Protein AF-A0A3N6BBN7-F1 (afdb_monomer)

Secondary structure (DSSP, 8-state):
--HHHHHHHHHHHHHHHHHHHHHHHHHTSPPP-----PPPSS--EEEEEEEETTEEEEEEEEETTEEEEEEEEEETTTTEEEE-PPPSS--BS-EEEEETTEEEEE--EE--TTSS--TT--PEE---EEEEETTTTEEEEEPPPSS--SS----

pLDDT: mean 84.33, std 15.41, range [50.16, 98.56]

Structure (mmCIF, N/CA/C/O backbone):
data_AF-A0A3N6BBN7-F1
#
_entry.id   AF-A0A3N6BBN7-F1
#
loop_
_atom_site.group_PDB
_atom_site.id
_atom_site.type_symbol
_atom_site.label_atom_id
_atom_site.label_alt_id
_atom_site.label_comp_id
_atom_site.label_asym_id
_atom_site.label_entity_id
_atom_site.label_seq_id
_atom_site.pdbx_PDB_ins_code
_atom_site.Cartn_x
_atom_site.Cartn_y
_atom_site.Cartn_z
_atom_site.occupancy
_atom_site.B_iso_or_equiv
_atom_site.auth_seq_id
_atom_site.auth_comp_id
_atom_site.auth_asym_id
_atom_site.auth_atom_id
_atom_site.pdbx_PDB_model_num
ATOM 1 N N . MET A 1 1 ? -46.285 54.990 27.068 1.00 56.38 1 MET A N 1
ATOM 2 C CA . MET A 1 1 ? -44.950 54.412 26.762 1.00 56.38 1 MET A CA 1
ATOM 3 C C . MET A 1 1 ? -44.295 55.196 25.635 1.00 56.38 1 MET A C 1
ATOM 5 O O . MET A 1 1 ? -44.935 55.398 24.608 1.00 56.38 1 MET A O 1
ATOM 9 N N . SER A 1 2 ? -43.056 55.663 25.823 1.00 63.56 2 SER A N 1
ATOM 10 C CA . SER A 1 2 ? -42.355 56.491 24.831 1.00 63.56 2 SER A CA 1
ATOM 11 C C . SER A 1 2 ? -41.925 55.678 23.600 1.00 63.56 2 SER A C 1
ATOM 13 O O . SER A 1 2 ? -41.667 54.475 23.685 1.00 63.56 2 SER A O 1
ATOM 15 N N . LYS A 1 3 ? -41.810 56.339 22.439 1.00 56.38 3 LYS A N 1
ATOM 16 C CA . LYS A 1 3 ? -41.352 55.737 21.165 1.00 56.38 3 LYS A CA 1
ATOM 17 C C . LYS A 1 3 ? -39.999 55.010 21.305 1.00 56.38 3 LYS A C 1
ATOM 19 O O . LYS A 1 3 ? -39.753 54.022 20.620 1.00 56.38 3 LYS A O 1
ATOM 24 N N . VAL A 1 4 ? -39.155 55.472 22.231 1.00 59.78 4 VAL A N 1
ATOM 25 C CA . VAL A 1 4 ? -37.837 54.902 22.561 1.00 59.78 4 VAL A CA 1
ATOM 26 C C . VAL A 1 4 ? -37.959 53.575 23.320 1.00 59.78 4 VAL A C 1
ATOM 28 O O . VAL A 1 4 ? -37.230 52.633 23.020 1.00 59.78 4 VAL A O 1
ATOM 31 N N . SER A 1 5 ? -38.918 53.460 24.245 1.00 50.16 5 SER A N 1
ATOM 32 C CA . SER A 1 5 ? -39.199 52.217 24.982 1.00 50.16 5 SER A CA 1
ATOM 33 C C . SER A 1 5 ? -39.672 51.102 24.043 1.00 50.16 5 SER A C 1
ATOM 35 O O . SER A 1 5 ? -39.133 50.002 24.103 1.00 50.16 5 SER A O 1
ATOM 37 N N . LYS A 1 6 ? -40.578 51.399 23.098 1.00 56.75 6 LYS A N 1
ATOM 38 C CA . LYS A 1 6 ? -41.051 50.412 22.105 1.00 56.75 6 LYS A CA 1
ATOM 39 C C . LYS A 1 6 ? -39.934 49.909 21.177 1.00 56.75 6 LYS A C 1
ATOM 41 O O . LYS A 1 6 ? -39.916 48.730 20.842 1.00 56.75 6 LYS A O 1
ATOM 46 N N . ARG A 1 7 ? -38.979 50.772 20.797 1.00 60.19 7 ARG A N 1
ATOM 47 C CA . ARG A 1 7 ? -37.814 50.388 19.972 1.00 60.19 7 ARG A CA 1
ATOM 48 C C . ARG A 1 7 ? -36.839 49.473 20.715 1.00 60.19 7 ARG A C 1
ATOM 50 O O . ARG A 1 7 ? -36.336 48.531 20.115 1.00 60.19 7 ARG A O 1
ATOM 57 N N . ARG A 1 8 ? -36.608 49.710 22.012 1.00 57.84 8 ARG A N 1
ATOM 58 C CA . ARG A 1 8 ? -35.729 48.865 22.841 1.00 57.84 8 ARG A CA 1
ATOM 59 C C . ARG A 1 8 ? -36.310 47.467 23.063 1.00 57.84 8 ARG A C 1
ATOM 61 O O . ARG A 1 8 ? -35.582 46.492 22.922 1.00 57.84 8 ARG A O 1
ATOM 68 N N . THR A 1 9 ? -37.611 47.354 23.332 1.00 62.97 9 THR A N 1
ATOM 69 C CA . THR A 1 9 ? -38.272 46.046 23.494 1.00 62.97 9 THR A CA 1
ATOM 70 C C . THR A 1 9 ? -38.336 45.270 22.176 1.00 62.97 9 THR A C 1
ATOM 72 O O . THR A 1 9 ? -38.100 44.067 22.172 1.00 62.97 9 THR A O 1
ATOM 75 N N . ALA A 1 10 ? -38.577 45.952 21.049 1.00 62.34 10 ALA A N 1
ATOM 76 C CA . ALA A 1 10 ? -38.546 45.332 19.723 1.00 62.34 10 ALA A CA 1
ATOM 77 C C . ALA A 1 10 ? -37.137 44.838 19.338 1.00 62.34 10 ALA A C 1
ATOM 79 O O . ALA A 1 10 ? -37.005 43.723 18.849 1.00 62.34 10 ALA A O 1
ATOM 80 N N . MET A 1 11 ? -36.077 45.610 19.616 1.00 59.62 11 MET A N 1
ATOM 81 C CA . MET A 1 11 ? -34.690 45.165 19.397 1.00 59.62 11 MET A CA 1
ATOM 82 C C . MET A 1 11 ? -34.314 43.961 20.268 1.00 59.62 11 MET A C 1
ATOM 84 O O . MET A 1 11 ? -33.677 43.036 19.774 1.00 59.62 11 MET A O 1
ATOM 88 N N . LEU A 1 12 ? -34.727 43.939 21.540 1.00 59.81 12 LEU A N 1
ATOM 89 C CA . LEU A 1 12 ? -34.429 42.823 22.441 1.00 59.81 12 LEU A CA 1
ATOM 90 C C . LEU A 1 12 ? -35.161 41.537 22.019 1.00 59.81 12 LEU A C 1
ATOM 92 O O . LEU A 1 12 ? -34.561 40.469 22.054 1.00 59.81 12 LEU A O 1
ATOM 96 N N . ALA A 1 13 ? -36.409 41.648 21.551 1.00 59.72 13 ALA A N 1
ATOM 97 C CA . ALA A 1 13 ? -37.182 40.526 21.012 1.00 59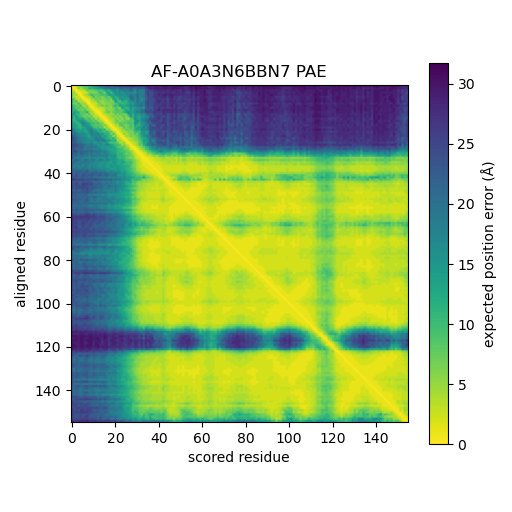.72 13 ALA A CA 1
ATOM 98 C C . ALA A 1 13 ? -36.614 39.985 19.684 1.00 59.72 13 ALA A C 1
ATOM 100 O O . ALA A 1 13 ? -36.620 38.779 19.455 1.00 59.72 13 ALA A O 1
ATOM 101 N N . VAL A 1 14 ? -36.082 40.858 18.819 1.00 63.44 14 VAL A N 1
ATOM 102 C CA . VAL A 1 14 ? -35.395 40.448 17.580 1.00 63.44 14 VAL A CA 1
ATOM 103 C C . VAL A 1 14 ? -34.056 39.769 17.887 1.00 63.44 14 VAL A C 1
ATOM 105 O O . VAL A 1 14 ? -33.714 38.788 17.232 1.00 63.44 14 VAL A O 1
ATOM 108 N N . MET A 1 15 ? -33.324 40.226 18.908 1.00 58.88 15 MET A N 1
ATOM 109 C CA . MET A 1 15 ? -32.059 39.617 19.344 1.00 58.88 15 MET A CA 1
ATOM 110 C C . MET A 1 15 ? -32.275 38.233 19.968 1.00 58.88 15 MET A C 1
ATOM 112 O O . MET A 1 15 ? -31.545 37.302 19.637 1.00 58.88 15 MET A O 1
ATOM 116 N N . THR A 1 16 ? -33.294 38.055 20.815 1.00 59.25 16 THR A N 1
ATOM 117 C CA . THR A 1 16 ? -33.618 36.741 21.395 1.00 59.25 16 THR A CA 1
ATOM 118 C C . THR A 1 16 ? -34.179 35.771 20.360 1.00 59.25 16 THR A C 1
ATOM 120 O O . THR A 1 16 ? -33.767 34.615 20.351 1.00 59.25 16 THR A O 1
ATOM 123 N N . ALA A 1 17 ? -35.040 36.225 19.442 1.00 56.91 17 ALA A N 1
ATOM 124 C CA . ALA A 1 17 ? -35.503 35.393 18.331 1.00 56.91 17 ALA A CA 1
ATOM 125 C C . ALA A 1 17 ? -34.328 34.944 17.445 1.00 56.91 17 ALA A C 1
ATOM 127 O O . ALA A 1 17 ? -34.187 33.756 17.173 1.00 56.91 17 ALA A O 1
ATOM 128 N N . SER A 1 18 ? -33.426 35.860 17.079 1.00 60.28 18 SER A N 1
ATOM 129 C CA . SER A 1 18 ? -32.218 35.538 16.300 1.00 60.28 18 SER A CA 1
ATOM 130 C C . SER A 1 18 ? -31.306 34.538 17.021 1.00 60.28 18 SER A C 1
ATOM 132 O O . SER A 1 18 ? -30.796 33.611 16.398 1.00 60.28 18 SER A O 1
ATOM 134 N N . LEU A 1 19 ? -31.138 34.673 18.340 1.00 53.88 19 LEU A N 1
ATOM 135 C CA . LEU A 1 19 ? -30.310 33.763 19.135 1.00 53.88 19 LEU A CA 1
ATOM 136 C C . LEU A 1 19 ? -30.921 32.351 19.240 1.00 53.88 19 LEU A C 1
ATOM 138 O O . LEU A 1 19 ? -30.184 31.368 19.222 1.00 53.88 19 LEU A O 1
ATOM 142 N N . VAL A 1 20 ? -32.252 32.230 19.292 1.00 59.19 20 VAL A N 1
ATOM 143 C CA . VAL A 1 20 ? -32.965 30.935 19.285 1.00 59.19 20 VAL A CA 1
ATOM 144 C C . VAL A 1 20 ? -32.937 30.272 17.898 1.00 59.19 20 VAL A C 1
ATOM 146 O O . VAL A 1 20 ? -32.813 29.050 17.801 1.00 59.19 20 VAL A O 1
ATOM 149 N N . PHE A 1 21 ? -32.981 31.050 16.812 1.00 54.34 21 PHE A N 1
ATOM 150 C CA . PHE A 1 21 ? -32.841 30.518 15.449 1.00 54.34 21 PHE A CA 1
ATOM 151 C C . PHE A 1 21 ? -31.421 30.004 15.151 1.00 54.34 21 PHE A C 1
ATOM 153 O O . PHE A 1 21 ? -31.266 28.989 14.477 1.00 54.34 21 PHE A O 1
ATOM 160 N N . VAL A 1 22 ? -30.376 30.649 15.680 1.00 58.25 22 VAL A N 1
ATOM 161 C CA . VAL A 1 22 ? -28.987 30.196 15.475 1.00 58.25 22 VAL A CA 1
ATOM 162 C C . VAL A 1 22 ? -28.677 28.923 16.273 1.00 58.25 22 VAL A C 1
ATOM 164 O O . VAL A 1 22 ? -28.008 28.027 15.761 1.00 58.25 22 VAL A O 1
ATOM 167 N N . THR A 1 23 ? -29.180 28.790 17.504 1.00 58.09 23 THR A N 1
ATOM 168 C CA . THR A 1 23 ? -28.928 27.592 18.329 1.00 58.09 23 THR A CA 1
ATOM 169 C C . THR A 1 23 ? -29.660 26.352 17.819 1.00 58.09 23 THR A C 1
ATOM 171 O O . THR A 1 23 ? -29.086 25.264 17.826 1.00 58.09 23 THR A O 1
ATOM 174 N N . THR A 1 24 ? -30.887 26.503 17.316 1.00 57.88 24 THR A N 1
ATOM 175 C CA . THR A 1 24 ? -31.644 25.401 16.695 1.00 57.88 24 THR A CA 1
ATOM 176 C C . THR A 1 24 ? -31.005 24.931 15.386 1.00 57.88 24 THR A C 1
ATOM 178 O O . THR A 1 24 ? -30.826 23.729 15.200 1.00 57.88 24 THR A O 1
ATOM 181 N N . ALA A 1 25 ? -30.541 25.855 14.537 1.00 57.59 25 ALA A N 1
ATOM 182 C CA . ALA A 1 25 ? -29.852 25.518 13.289 1.00 57.59 25 ALA A CA 1
ATOM 183 C C . ALA A 1 25 ? -28.534 24.746 13.505 1.00 57.59 25 ALA A C 1
ATOM 185 O O . ALA A 1 25 ? -28.241 23.815 12.758 1.00 57.59 25 ALA A O 1
ATOM 186 N N . LEU A 1 26 ? -27.759 25.078 14.546 1.00 58.91 26 LEU A N 1
ATOM 187 C CA . LEU A 1 26 ? -26.530 24.349 14.890 1.00 58.91 26 LEU A CA 1
ATOM 188 C C . LEU A 1 26 ? -26.809 22.952 15.466 1.00 58.91 26 LEU A C 1
ATOM 190 O O . LEU A 1 26 ? -26.053 22.023 15.193 1.0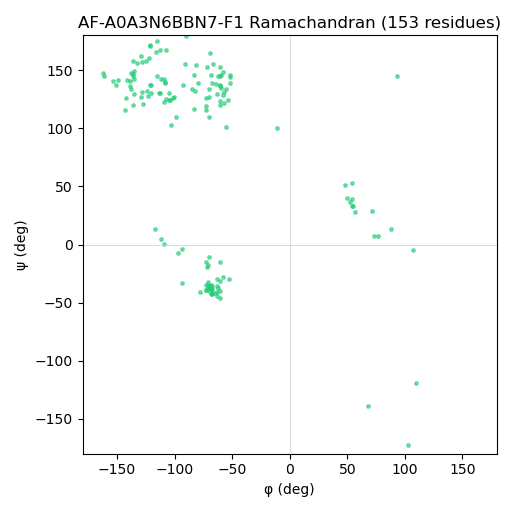0 58.91 26 LEU A O 1
ATOM 194 N N . ALA A 1 27 ? -27.895 22.786 16.227 1.00 60.75 27 ALA A N 1
ATOM 195 C CA . ALA A 1 27 ? -28.293 21.498 16.800 1.00 60.75 27 ALA A CA 1
ATOM 196 C C . ALA A 1 27 ? -28.847 20.505 15.756 1.00 60.75 27 ALA A C 1
ATOM 198 O O . ALA A 1 27 ? -28.875 19.303 16.010 1.00 60.75 27 ALA A O 1
ATOM 199 N N . GLN A 1 28 ? -29.275 20.997 14.589 1.00 64.12 28 GLN A N 1
ATOM 200 C CA . GLN A 1 28 ? -29.775 20.191 13.468 1.00 64.12 28 GLN A CA 1
ATOM 201 C C . GLN A 1 28 ? -28.712 19.829 12.426 1.00 64.12 28 GLN A C 1
ATOM 203 O O . GLN A 1 28 ? -29.016 19.081 11.496 1.00 64.12 28 GLN A O 1
ATOM 208 N N . MET A 1 29 ? -27.473 20.311 12.564 1.00 69.25 29 MET A N 1
ATOM 209 C CA . MET A 1 29 ? -26.403 19.873 11.673 1.00 69.25 29 MET A CA 1
ATOM 210 C C . MET A 1 29 ? -26.001 18.437 12.027 1.00 69.25 29 MET A C 1
ATOM 212 O O . MET A 1 29 ? -25.681 18.168 13.189 1.00 69.25 29 MET A O 1
ATOM 216 N N . PRO A 1 30 ? -26.005 17.502 11.060 1.00 73.94 30 PRO A N 1
ATOM 217 C CA . PRO A 1 30 ? -25.539 16.151 11.316 1.00 73.94 30 PRO A CA 1
ATOM 218 C C . PRO A 1 30 ? -24.101 16.214 11.830 1.00 73.94 30 PRO A C 1
ATOM 220 O O . PRO A 1 30 ? -23.247 16.900 11.261 1.00 73.94 30 PRO A O 1
ATOM 223 N N . THR A 1 31 ? -23.832 15.511 12.927 1.00 77.75 31 THR A N 1
ATOM 224 C CA . THR A 1 31 ? -22.465 15.349 13.408 1.00 77.75 31 THR A CA 1
ATOM 225 C C . THR A 1 31 ? -21.657 14.638 12.331 1.00 77.75 31 THR A C 1
ATOM 227 O O . THR A 1 31 ? -22.133 13.705 11.682 1.00 77.75 31 THR A O 1
ATOM 230 N N . SER A 1 32 ? -20.432 15.113 12.106 1.00 83.06 32 SER A N 1
ATOM 231 C CA . SER A 1 32 ? -19.529 14.485 11.148 1.00 83.06 32 SER A CA 1
ATOM 232 C C . SER A 1 32 ? -19.386 12.994 11.488 1.00 83.06 32 SER A C 1
ATOM 234 O O . SER A 1 32 ? -19.012 12.679 12.621 1.00 83.06 32 SER A O 1
ATOM 236 N N . PRO A 1 33 ? -19.659 12.066 10.550 1.00 86.12 33 PRO A N 1
ATOM 237 C CA . PRO A 1 33 ? -19.472 10.637 10.799 1.00 86.12 33 PRO A CA 1
ATOM 238 C C . PRO A 1 33 ? -17.984 10.266 10.893 1.00 86.12 33 PRO A C 1
ATOM 240 O O . PRO A 1 33 ? -17.645 9.149 11.286 1.00 86.12 33 PRO A O 1
ATOM 243 N N . TRP A 1 34 ? -17.090 11.193 10.531 1.00 89.00 34 TRP A N 1
ATOM 244 C CA . TRP A 1 34 ? -15.651 11.004 10.559 1.00 89.00 34 TRP A CA 1
ATOM 245 C C . TRP A 1 34 ? -15.129 10.933 11.990 1.00 89.00 34 TRP A C 1
ATOM 247 O O . TRP A 1 34 ? -15.328 11.841 12.799 1.00 89.00 34 TRP A O 1
ATOM 257 N N . LYS A 1 35 ? -14.390 9.863 12.274 1.00 88.75 35 LYS A N 1
ATOM 258 C CA . LYS A 1 35 ? -13.620 9.703 13.505 1.00 88.75 35 LYS A CA 1
ATOM 259 C C . LYS A 1 35 ? -12.139 9.743 13.168 1.00 88.75 35 LYS A C 1
ATOM 261 O O . LYS A 1 35 ? -11.717 9.221 12.139 1.00 88.75 35 LYS A O 1
ATOM 266 N N . LYS A 1 36 ? -11.354 10.362 14.046 1.00 91.88 36 LYS A N 1
ATOM 267 C CA . LYS A 1 36 ? -9.897 10.332 13.950 1.00 91.88 36 LYS A CA 1
ATOM 268 C C . LYS A 1 36 ? -9.416 8.934 14.348 1.00 91.88 36 LYS A C 1
ATOM 270 O O . LYS A 1 36 ? -9.692 8.519 15.468 1.00 91.88 36 LYS A O 1
ATOM 275 N N . GLY A 1 37 ? -8.743 8.239 13.434 1.00 93.81 37 GLY A N 1
ATOM 276 C CA . GLY A 1 37 ? -7.965 7.039 13.748 1.00 93.81 37 GLY A CA 1
ATOM 277 C C . GLY A 1 37 ? -6.521 7.386 14.107 1.00 93.81 37 GLY A C 1
ATOM 278 O O . GLY A 1 37 ? -6.120 8.560 14.078 1.00 93.81 37 GLY A O 1
ATOM 279 N N . ALA A 1 38 ? -5.732 6.364 14.413 1.00 97.00 38 ALA A N 1
ATOM 280 C CA . ALA A 1 38 ? -4.318 6.485 14.701 1.00 97.00 38 ALA A CA 1
ATOM 281 C C . ALA A 1 38 ? -3.590 7.184 13.545 1.00 97.00 38 ALA A C 1
ATOM 283 O O . ALA A 1 38 ? -3.811 6.852 12.372 1.00 97.00 38 ALA A O 1
ATOM 284 N N . PRO A 1 39 ? -2.716 8.159 13.855 1.00 95.44 39 PRO A N 1
ATOM 285 C CA . PRO A 1 39 ? -1.953 8.847 12.831 1.00 95.44 39 PRO A CA 1
ATOM 286 C C . PRO A 1 39 ? -1.057 7.845 12.107 1.00 95.44 39 PRO A C 1
ATOM 288 O O . PRO A 1 39 ? -0.538 6.905 12.714 1.00 95.44 39 PRO A O 1
ATOM 291 N N . PHE A 1 40 ? -0.867 8.060 10.808 1.00 94.50 40 PHE A N 1
ATOM 292 C CA . PHE A 1 40 ? 0.094 7.270 10.058 1.00 9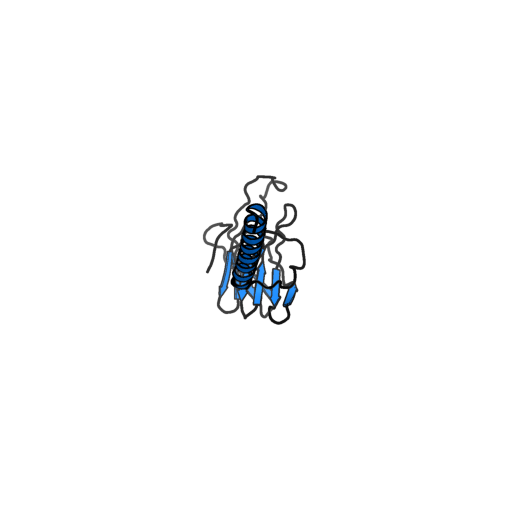4.50 40 PHE A CA 1
ATOM 293 C C . PHE A 1 40 ? 1.507 7.465 10.667 1.00 94.50 40 PHE A C 1
ATOM 295 O O . PHE A 1 40 ? 1.839 8.597 11.030 1.00 94.50 40 PHE A O 1
ATOM 302 N N . PRO A 1 41 ? 2.324 6.404 10.854 1.00 92.38 41 PRO A N 1
ATOM 303 C CA . PRO A 1 41 ? 3.503 6.473 11.733 1.00 92.38 41 PRO A CA 1
ATOM 304 C C . PRO A 1 41 ? 4.679 7.316 11.228 1.00 92.38 41 PRO A C 1
ATOM 306 O O . PRO A 1 41 ? 5.565 7.649 12.012 1.00 92.38 41 PRO A O 1
ATOM 309 N N . GLU A 1 42 ? 4.731 7.621 9.934 1.00 87.31 42 GLU A N 1
ATOM 310 C CA . GLU A 1 42 ? 5.834 8.341 9.293 1.00 87.31 42 GLU A CA 1
ATOM 311 C C . GLU A 1 42 ? 5.241 9.414 8.360 1.00 87.31 42 GLU A C 1
ATOM 313 O O . GLU A 1 42 ? 4.217 9.141 7.742 1.00 87.31 42 GLU A O 1
ATOM 318 N N . PRO A 1 43 ? 5.817 10.626 8.237 1.00 78.50 43 PRO A N 1
ATOM 319 C CA . PRO A 1 43 ? 5.378 11.590 7.227 1.00 78.50 43 PRO A CA 1
ATOM 320 C C . PRO A 1 43 ? 5.491 10.977 5.833 1.00 78.50 43 PRO A C 1
ATOM 322 O O . PRO A 1 43 ? 6.532 10.417 5.489 1.00 78.50 43 PRO A O 1
ATOM 325 N N . ASP A 1 44 ? 4.412 11.038 5.060 1.00 86.06 44 ASP A N 1
ATOM 326 C CA . ASP A 1 44 ? 4.371 10.405 3.752 1.00 86.06 44 ASP A CA 1
ATOM 327 C C . ASP A 1 44 ? 3.245 10.987 2.901 1.00 86.06 44 ASP A C 1
ATOM 329 O O . ASP A 1 44 ? 2.162 11.305 3.404 1.00 86.06 44 ASP A O 1
ATOM 333 N N . GLU A 1 45 ? 3.499 11.086 1.607 1.00 88.81 45 GLU A N 1
ATOM 334 C CA . GLU A 1 45 ? 2.525 11.478 0.593 1.00 88.81 45 GLU A CA 1
ATOM 335 C C . GLU A 1 45 ? 2.390 10.354 -0.439 1.00 88.81 45 GLU A C 1
ATOM 337 O O . GLU A 1 45 ? 3.144 9.387 -0.421 1.00 88.81 45 GLU A O 1
ATOM 342 N N . GLU A 1 46 ? 1.411 10.442 -1.342 1.00 90.62 46 GLU A N 1
ATOM 343 C CA . GLU A 1 46 ? 1.251 9.461 -2.433 1.00 90.62 46 GLU A CA 1
ATOM 344 C C . GLU A 1 46 ? 1.168 7.996 -1.953 1.00 90.62 46 GLU A C 1
ATOM 346 O O . GLU A 1 46 ? 1.709 7.057 -2.550 1.00 90.62 46 GLU A O 1
ATOM 351 N N . LEU A 1 47 ? 0.472 7.814 -0.834 1.00 92.31 47 LEU A N 1
ATOM 352 C CA . LEU A 1 47 ? 0.094 6.523 -0.289 1.00 92.31 47 LEU A CA 1
ATOM 353 C C . LEU A 1 47 ? -1.205 6.037 -0.929 1.00 92.31 47 LEU A C 1
ATOM 355 O O . LEU A 1 47 ? -2.187 6.776 -1.008 1.00 92.31 47 LEU A O 1
ATOM 359 N N . TYR A 1 48 ? -1.232 4.770 -1.329 1.00 93.81 48 TYR A N 1
ATOM 360 C CA . TYR A 1 48 ? -2.399 4.141 -1.940 1.00 93.81 48 TYR A CA 1
ATOM 361 C C . TYR A 1 48 ? -2.926 3.061 -1.011 1.00 93.81 48 TYR A C 1
ATOM 363 O O . TYR A 1 48 ? -2.156 2.239 -0.521 1.00 93.81 48 TYR A O 1
ATOM 371 N N . GLY A 1 49 ? -4.232 3.088 -0.750 1.00 94.62 49 GLY A N 1
ATOM 372 C CA . GLY A 1 49 ? -4.893 2.196 0.195 1.00 94.62 49 GLY A CA 1
ATOM 373 C C . GLY A 1 49 ? -5.790 1.166 -0.487 1.00 94.62 49 GLY A C 1
ATOM 374 O O . GLY A 1 49 ? -6.495 1.493 -1.438 1.00 94.62 49 GLY A O 1
ATOM 375 N N . VAL A 1 50 ? -5.817 -0.058 0.038 1.00 97.19 50 VAL A N 1
ATOM 376 C CA . VAL A 1 50 ? -6.776 -1.103 -0.340 1.00 97.19 50 VAL A CA 1
ATOM 377 C C . VAL A 1 50 ? -7.261 -1.855 0.897 1.00 97.19 50 VAL A C 1
ATOM 379 O O . VAL A 1 50 ? -6.478 -2.193 1.785 1.00 97.19 50 VAL A O 1
ATOM 382 N N . ALA A 1 51 ? -8.566 -2.112 0.978 1.00 97.19 51 ALA A N 1
ATOM 383 C CA . ALA A 1 51 ? -9.133 -2.919 2.051 1.00 97.19 51 ALA A CA 1
ATOM 384 C C . ALA A 1 51 ? -8.990 -4.413 1.728 1.00 97.19 51 ALA A C 1
ATOM 386 O O . ALA A 1 51 ? -9.327 -4.850 0.630 1.00 97.19 51 ALA A O 1
ATOM 387 N N . SER A 1 52 ? -8.516 -5.207 2.686 1.00 97.12 52 SER A N 1
ATOM 388 C CA . SER A 1 52 ? -8.423 -6.664 2.561 1.00 97.12 52 SER A CA 1
ATOM 389 C C . SER A 1 52 ? -8.546 -7.320 3.932 1.00 97.12 52 SER A C 1
ATOM 391 O O . SER A 1 52 ? -7.979 -6.831 4.907 1.00 97.12 52 SER A O 1
ATOM 393 N N . ASN A 1 53 ? -9.310 -8.412 4.027 1.00 95.25 53 ASN A N 1
ATOM 394 C CA . ASN A 1 53 ? -9.489 -9.197 5.257 1.00 95.25 53 ASN A CA 1
ATOM 395 C C . ASN A 1 53 ? -9.845 -8.356 6.506 1.00 95.25 53 ASN A C 1
ATOM 397 O O . ASN A 1 53 ? -9.341 -8.602 7.598 1.00 95.25 53 ASN A O 1
ATOM 401 N N . GLY A 1 54 ? -10.702 -7.339 6.342 1.00 96.69 54 GLY A N 1
ATOM 402 C CA . GLY A 1 54 ? -11.143 -6.460 7.436 1.00 96.69 54 GLY A CA 1
ATOM 403 C C . GLY A 1 54 ? -10.120 -5.406 7.879 1.00 96.69 54 GLY A C 1
ATOM 404 O O . GLY A 1 54 ? -10.357 -4.705 8.861 1.00 96.69 54 GLY A O 1
ATOM 405 N N . LYS A 1 55 ? -9.004 -5.273 7.160 1.00 98.19 55 LYS A N 1
ATOM 406 C CA . LYS A 1 55 ? -7.927 -4.320 7.435 1.00 98.19 55 LYS A CA 1
ATOM 407 C C . LYS A 1 55 ? -7.697 -3.402 6.240 1.00 98.19 55 LYS A C 1
ATOM 409 O O . LYS A 1 55 ? -8.101 -3.716 5.119 1.00 98.19 55 LYS A O 1
ATOM 414 N N . LEU A 1 56 ? -7.048 -2.267 6.474 1.00 97.88 56 LEU A N 1
ATOM 415 C CA . LEU A 1 56 ? -6.587 -1.371 5.414 1.00 97.88 56 LEU A CA 1
ATOM 416 C C . LEU A 1 56 ? -5.095 -1.607 5.193 1.00 97.88 56 LEU A C 1
ATOM 418 O O . LEU A 1 56 ? -4.316 -1.523 6.133 1.00 97.88 56 LEU A O 1
ATOM 422 N N . TYR A 1 57 ? -4.690 -1.862 3.958 1.00 97.75 57 TYR A N 1
ATOM 423 C CA . TYR A 1 57 ? -3.285 -1.931 3.579 1.00 97.75 57 TYR A CA 1
ATOM 424 C C . TYR A 1 57 ? -2.923 -0.715 2.755 1.00 97.75 57 TYR A C 1
ATOM 426 O O . TYR A 1 57 ? -3.696 -0.299 1.895 1.00 97.75 57 TYR A O 1
ATOM 434 N N . VAL A 1 58 ? -1.747 -0.165 3.010 1.00 96.62 58 VAL A N 1
ATOM 435 C CA . VAL A 1 58 ? -1.225 1.001 2.315 1.00 96.62 58 VAL A CA 1
ATOM 436 C C . VAL A 1 58 ? 0.125 0.668 1.704 1.00 96.62 58 VAL A C 1
ATOM 438 O O . VAL A 1 58 ? 0.993 0.135 2.395 1.00 96.62 58 VAL A O 1
ATOM 441 N N . PHE A 1 59 ? 0.296 1.017 0.431 1.00 95.56 59 PHE A N 1
ATOM 442 C CA . PHE A 1 59 ? 1.543 0.866 -0.311 1.00 95.56 59 PHE A CA 1
ATOM 443 C C . PHE A 1 59 ? 1.954 2.173 -0.993 1.00 95.56 59 PHE A C 1
ATOM 445 O O . PHE A 1 59 ? 1.112 3.023 -1.289 1.00 95.56 59 PHE A O 1
ATOM 452 N N . GLY A 1 60 ? 3.245 2.311 -1.294 1.00 92.69 60 GLY A N 1
ATOM 453 C CA . GLY A 1 60 ? 3.773 3.425 -2.085 1.00 92.69 60 GLY A CA 1
ATOM 454 C C . GLY A 1 60 ? 4.599 4.389 -1.251 1.00 92.69 60 GLY A C 1
ATOM 455 O O . GLY A 1 60 ? 5.616 3.992 -0.681 1.00 92.69 60 GLY A O 1
ATOM 456 N N . GLY A 1 61 ? 4.181 5.646 -1.180 1.00 90.19 61 GLY A N 1
ATOM 457 C CA . GLY A 1 61 ? 4.855 6.637 -0.358 1.00 90.19 61 GLY A CA 1
ATOM 458 C C . GLY A 1 61 ? 5.910 7.446 -1.101 1.00 90.19 61 GLY A C 1
ATOM 459 O O . GLY A 1 61 ? 6.649 6.942 -1.960 1.00 90.19 61 GLY A O 1
ATOM 460 N N . TRP A 1 62 ? 5.999 8.702 -0.705 1.00 86.56 62 TRP A N 1
ATOM 461 C CA . TRP A 1 62 ? 6.839 9.747 -1.237 1.00 86.56 62 TRP A CA 1
ATOM 462 C C . TRP A 1 62 ? 7.365 10.627 -0.101 1.00 86.56 62 TRP A C 1
ATOM 464 O O . TRP A 1 62 ? 6.594 11.187 0.677 1.00 86.56 62 TRP A O 1
ATOM 474 N N . ASP A 1 63 ? 8.687 10.783 -0.043 1.00 85.44 63 ASP A N 1
ATOM 475 C CA . ASP A 1 63 ? 9.350 11.715 0.869 1.00 85.44 63 ASP A CA 1
ATOM 476 C C . ASP A 1 63 ? 10.458 12.475 0.135 1.00 85.44 63 ASP A C 1
ATOM 478 O O . ASP A 1 63 ? 11.390 11.881 -0.417 1.00 85.44 63 ASP A O 1
ATOM 482 N N . GLY A 1 64 ? 10.325 13.802 0.092 1.00 78.88 64 GLY A N 1
ATOM 483 C CA . GLY A 1 64 ? 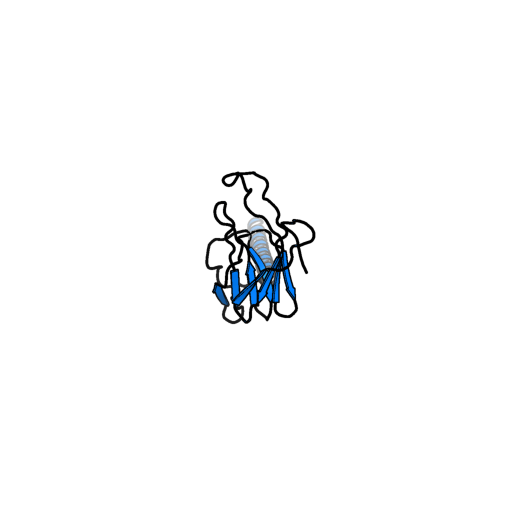11.397 14.716 -0.303 1.00 78.88 64 GLY A CA 1
ATOM 484 C C . GLY A 1 64 ? 12.035 14.45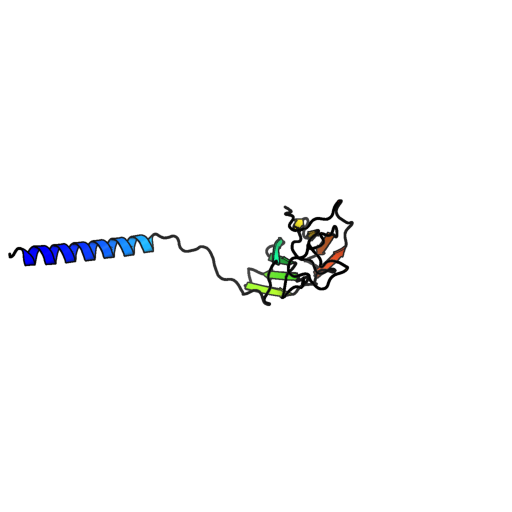9 -1.673 1.00 78.88 64 GLY A C 1
ATOM 485 O O . GLY A 1 64 ? 13.233 14.690 -1.824 1.00 78.88 64 GLY A O 1
ATOM 486 N N . GLY A 1 65 ? 11.290 13.968 -2.669 1.00 77.06 65 GLY A N 1
ATOM 487 C CA . GLY A 1 65 ? 11.867 13.625 -3.979 1.00 77.06 65 GLY A CA 1
ATOM 488 C C . GLY A 1 65 ? 11.998 12.126 -4.250 1.00 77.06 65 GLY A C 1
ATOM 489 O O . GLY A 1 65 ? 12.408 11.740 -5.347 1.00 77.06 65 GLY A O 1
ATOM 490 N N . LYS A 1 66 ? 11.689 11.268 -3.274 1.00 81.69 66 LYS A N 1
ATOM 491 C CA . LYS A 1 66 ? 12.014 9.845 -3.339 1.00 81.69 66 LYS A CA 1
ATOM 492 C C . LYS A 1 66 ? 10.809 8.958 -3.037 1.00 81.69 66 LYS A C 1
ATOM 494 O O . LYS A 1 66 ? 10.207 9.040 -1.971 1.00 81.69 66 LYS A O 1
ATOM 499 N N . ALA A 1 67 ? 10.542 8.025 -3.950 1.00 86.69 67 ALA A N 1
ATOM 500 C CA . ALA A 1 67 ? 9.621 6.920 -3.707 1.00 86.69 67 ALA A CA 1
ATOM 501 C C . ALA A 1 67 ? 10.145 6.028 -2.569 1.00 86.69 67 ALA A C 1
ATOM 503 O O . ALA A 1 67 ? 11.307 5.601 -2.597 1.00 86.69 67 ALA A O 1
ATOM 504 N N . ARG A 1 68 ? 9.299 5.731 -1.578 1.00 86.25 68 ARG A N 1
ATOM 505 C CA . ARG A 1 68 ? 9.714 4.997 -0.367 1.00 86.25 68 ARG A CA 1
ATOM 506 C C . ARG A 1 68 ? 9.490 3.497 -0.460 1.00 86.25 68 ARG A C 1
ATOM 508 O O . ARG A 1 68 ? 10.276 2.732 0.091 1.00 86.25 68 ARG A O 1
ATOM 515 N N . GLY A 1 69 ? 8.439 3.068 -1.156 1.00 87.00 69 GLY A N 1
ATOM 516 C CA . GLY A 1 69 ? 8.047 1.659 -1.159 1.00 87.00 69 GLY A CA 1
ATOM 517 C C . GLY A 1 69 ? 7.448 1.201 0.174 1.00 87.00 69 GLY A C 1
ATOM 518 O O . GLY A 1 69 ? 7.603 0.036 0.543 1.00 87.00 69 GLY A O 1
ATOM 519 N N . ALA A 1 70 ? 6.812 2.122 0.904 1.00 92.12 70 ALA A N 1
ATOM 520 C CA . ALA A 1 70 ? 6.104 1.876 2.148 1.00 92.12 70 ALA A CA 1
ATOM 521 C C . ALA A 1 70 ? 5.104 0.725 1.992 1.00 92.12 70 ALA A C 1
ATOM 523 O O . ALA A 1 70 ? 4.482 0.577 0.941 1.00 92.12 70 ALA A O 1
ATOM 524 N N . ALA A 1 71 ? 4.960 -0.070 3.051 1.00 95.88 71 ALA A N 1
ATOM 525 C CA . ALA A 1 71 ? 3.957 -1.116 3.179 1.00 95.88 71 ALA A CA 1
ATOM 526 C C . ALA A 1 71 ? 3.482 -1.146 4.634 1.00 95.88 71 ALA A C 1
ATOM 528 O O . ALA A 1 71 ? 4.272 -1.401 5.549 1.00 95.88 71 ALA A O 1
ATOM 529 N N . TYR A 1 72 ? 2.208 -0.842 4.857 1.00 97.31 72 TYR A N 1
ATOM 530 C CA . TYR A 1 72 ? 1.619 -0.772 6.191 1.00 97.31 72 TYR A CA 1
ATOM 531 C C . TYR A 1 72 ? 0.239 -1.411 6.217 1.00 97.31 72 TYR A C 1
ATOM 533 O O . TYR A 1 72 ? -0.516 -1.337 5.254 1.00 97.31 72 TYR A O 1
ATOM 541 N N . GLU A 1 73 ? -0.094 -2.001 7.355 1.00 98.38 73 GLU A N 1
ATOM 542 C CA . GLU A 1 73 ? -1.413 -2.527 7.680 1.00 98.38 73 GLU A CA 1
ATOM 543 C C . GLU A 1 73 ? -2.017 -1.678 8.798 1.00 98.38 73 GLU A C 1
ATOM 545 O O . GLU A 1 73 ? -1.372 -1.460 9.820 1.00 98.38 73 GLU A O 1
ATOM 550 N N . TYR A 1 74 ? -3.253 -1.233 8.628 1.00 98.56 74 TYR A N 1
ATOM 551 C CA . TYR A 1 74 ? -4.064 -0.619 9.664 1.00 98.56 74 TYR A CA 1
ATOM 552 C C . TYR A 1 74 ? -5.165 -1.573 10.106 1.00 98.56 7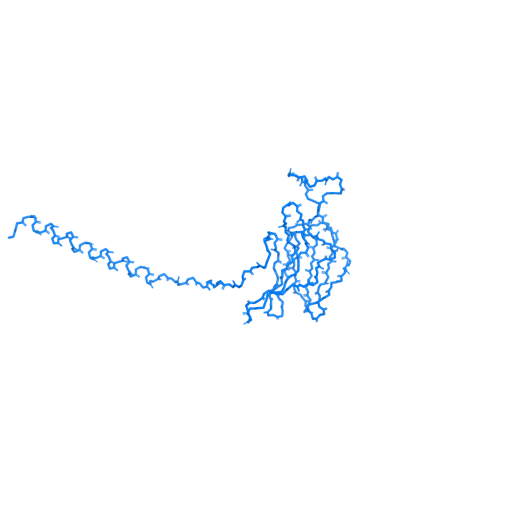4 TYR A C 1
ATOM 554 O O . TYR A 1 74 ? -5.973 -2.049 9.300 1.00 98.56 74 TYR A O 1
ATOM 562 N N . ASP A 1 75 ? -5.196 -1.819 11.409 1.00 98.19 75 ASP A N 1
ATOM 563 C CA . ASP A 1 75 ? -6.219 -2.601 12.078 1.00 98.19 75 ASP A CA 1
ATOM 564 C C . ASP A 1 75 ? -7.250 -1.656 12.726 1.00 98.19 75 ASP A C 1
ATOM 566 O O . ASP A 1 75 ? -6.932 -1.000 13.725 1.00 98.19 75 ASP A O 1
ATOM 570 N N . PRO A 1 76 ? -8.488 -1.577 12.199 1.00 96.88 76 PRO A N 1
ATOM 571 C CA . PRO A 1 76 ? -9.511 -0.675 12.725 1.00 96.88 76 PRO A CA 1
ATOM 572 C C . PRO A 1 76 ? -10.095 -1.118 14.075 1.00 96.88 76 PRO A C 1
ATOM 574 O O . PRO A 1 76 ? -10.761 -0.316 14.726 1.00 96.88 76 PRO A O 1
ATOM 577 N N . VAL A 1 77 ? -9.885 -2.371 14.500 1.00 97.44 77 VAL A N 1
ATOM 578 C CA . VAL A 1 77 ? -10.358 -2.876 15.802 1.00 97.44 77 VAL A CA 1
ATOM 579 C C . VAL A 1 77 ? -9.445 -2.383 16.916 1.00 97.44 77 VAL A C 1
ATOM 581 O O . VAL A 1 77 ? -9.916 -1.997 17.984 1.00 97.44 77 VAL A O 1
ATOM 584 N N . THR A 1 78 ? -8.137 -2.394 16.667 1.00 97.88 78 THR A N 1
ATOM 585 C CA . THR A 1 78 ? -7.132 -1.967 17.653 1.00 97.88 78 THR A CA 1
ATOM 586 C C . THR A 1 78 ? -6.663 -0.527 17.477 1.00 97.88 78 THR A C 1
ATOM 588 O O . THR A 1 78 ? -5.937 -0.041 18.344 1.00 97.88 78 THR A O 1
ATOM 591 N N . ASP A 1 79 ? -7.084 0.136 16.395 1.00 97.88 79 ASP A N 1
ATOM 592 C CA . ASP A 1 79 ? -6.668 1.483 15.999 1.00 97.88 79 ASP A CA 1
ATOM 593 C C . ASP A 1 79 ? -5.138 1.602 15.910 1.00 97.88 79 ASP A C 1
ATOM 595 O O . ASP A 1 79 ? -4.503 2.425 16.571 1.00 97.88 79 ASP A O 1
ATOM 599 N N . LYS A 1 80 ? -4.508 0.692 15.155 1.00 98.25 80 LYS A N 1
ATOM 600 C CA . LYS A 1 80 ? -3.042 0.597 15.072 1.00 98.25 80 LYS A CA 1
ATOM 601 C C . LYS A 1 80 ? -2.547 0.341 13.662 1.00 98.25 80 LYS A C 1
ATOM 603 O O . LYS A 1 80 ? -3.090 -0.485 12.934 1.00 98.25 80 LYS A O 1
ATOM 608 N N . TRP A 1 81 ? -1.440 1.003 13.339 1.00 98.44 81 TRP A N 1
ATOM 609 C CA . TRP A 1 81 ? -0.632 0.737 12.157 1.00 98.44 81 TRP A CA 1
ATOM 610 C C . TRP A 1 81 ? 0.495 -0.246 12.483 1.00 98.44 81 TRP A C 1
ATOM 612 O O . TRP A 1 81 ? 1.182 -0.103 13.493 1.00 98.44 81 TRP A O 1
ATOM 622 N N . THR A 1 82 ? 0.722 -1.205 11.593 1.00 98.06 82 THR A N 1
ATOM 623 C CA . THR A 1 82 ? 1.818 -2.175 11.645 1.00 98.06 82 THR A CA 1
ATOM 624 C C . THR A 1 82 ? 2.624 -2.071 10.357 1.00 98.06 82 THR A C 1
ATOM 626 O O . THR A 1 82 ? 2.057 -2.133 9.267 1.00 98.06 82 THR A O 1
ATOM 629 N N . LYS A 1 83 ? 3.946 -1.904 10.467 1.00 97.19 83 LYS A N 1
ATOM 630 C CA . LYS A 1 83 ? 4.854 -1.914 9.312 1.00 97.19 83 LYS A CA 1
ATOM 631 C C . LYS A 1 83 ? 4.951 -3.336 8.757 1.00 97.19 83 LYS A C 1
ATOM 633 O O . LYS A 1 83 ? 5.089 -4.279 9.534 1.00 97.19 83 LYS A O 1
ATOM 638 N N . LYS A 1 84 ? 4.850 -3.479 7.440 1.00 97.56 84 LYS A N 1
ATOM 639 C CA . LYS A 1 84 ? 4.842 -4.761 6.721 1.00 97.56 84 LYS A CA 1
ATOM 640 C C . LYS A 1 84 ? 6.065 -4.883 5.816 1.00 97.56 84 LYS A C 1
ATOM 642 O O . LYS A 1 84 ? 6.852 -3.938 5.697 1.00 97.56 84 LYS A O 1
ATOM 647 N N . THR A 1 85 ? 6.231 -6.040 5.185 1.00 95.38 85 THR A N 1
ATOM 648 C CA . THR A 1 85 ? 7.280 -6.268 4.190 1.00 95.38 85 THR A CA 1
ATOM 649 C C . THR A 1 85 ? 7.154 -5.239 3.061 1.00 95.38 85 THR A C 1
ATOM 651 O O . THR A 1 85 ? 6.096 -5.159 2.431 1.00 95.38 85 THR A O 1
ATOM 654 N N . PRO A 1 86 ? 8.205 -4.439 2.796 1.00 91.00 86 PRO A N 1
ATOM 655 C CA . PRO A 1 86 ? 8.153 -3.373 1.803 1.00 91.00 86 PRO A CA 1
ATOM 656 C C . PRO A 1 86 ? 8.068 -3.924 0.379 1.00 91.00 86 PRO A C 1
ATOM 658 O O . PRO A 1 86 ? 8.374 -5.089 0.110 1.00 91.00 86 PRO A O 1
ATOM 661 N N . MET A 1 87 ? 7.698 -3.054 -0.560 1.00 87.94 87 MET A N 1
ATOM 662 C CA . MET A 1 87 ? 7.693 -3.417 -1.976 1.00 87.94 87 MET A CA 1
ATOM 663 C C . MET A 1 87 ? 9.121 -3.727 -2.460 1.00 87.94 87 MET A C 1
ATOM 665 O O . MET A 1 87 ? 10.040 -2.965 -2.150 1.00 87.94 87 MET A O 1
ATOM 669 N N . PRO A 1 88 ? 9.331 -4.776 -3.282 1.00 90.38 88 PRO A N 1
ATOM 670 C CA . PRO A 1 88 ? 10.652 -5.109 -3.826 1.00 90.38 88 PRO A CA 1
ATOM 671 C C . PRO A 1 88 ? 11.284 -3.968 -4.626 1.00 90.38 88 PRO A C 1
ATOM 673 O O . PRO A 1 88 ? 12.505 -3.854 -4.716 1.00 90.38 88 PRO A O 1
ATOM 676 N N . ARG A 1 89 ? 10.439 -3.122 -5.220 1.00 90.81 89 ARG A N 1
ATOM 677 C CA . ARG A 1 89 ? 10.838 -1.898 -5.897 1.00 90.81 89 ARG A CA 1
ATOM 678 C C . ARG A 1 89 ? 10.023 -0.741 -5.322 1.00 90.81 89 ARG A C 1
ATOM 680 O O . ARG A 1 89 ? 8.799 -0.783 -5.422 1.00 90.81 89 ARG A O 1
ATOM 687 N N . PRO A 1 90 ? 10.667 0.288 -4.755 1.00 90.31 90 PRO A N 1
ATOM 688 C CA . PRO A 1 90 ? 9.979 1.506 -4.362 1.00 90.31 90 PRO A CA 1
ATOM 689 C C . PRO A 1 90 ? 9.335 2.182 -5.571 1.00 90.31 90 PRO A C 1
ATOM 691 O O . PRO A 1 90 ? 10.015 2.540 -6.534 1.00 90.31 90 PRO A O 1
ATOM 694 N N . THR A 1 91 ? 8.020 2.337 -5.509 1.00 91.38 91 THR A N 1
ATOM 695 C CA . THR A 1 91 ? 7.197 3.019 -6.506 1.00 91.38 91 THR A CA 1
ATOM 696 C C . THR A 1 91 ? 6.198 3.906 -5.786 1.00 91.38 91 THR A C 1
ATOM 698 O O . THR A 1 91 ? 5.869 3.683 -4.621 1.00 91.38 91 THR A O 1
ATOM 701 N N . HIS A 1 92 ? 5.705 4.908 -6.493 1.00 90.56 92 HIS A N 1
ATOM 702 C CA . HIS A 1 92 ? 4.542 5.699 -6.104 1.00 90.56 92 HIS A CA 1
ATOM 703 C C . HIS A 1 92 ? 3.479 5.580 -7.207 1.00 90.56 92 HIS A C 1
ATOM 705 O O . HIS A 1 92 ? 3.740 4.971 -8.252 1.00 90.56 92 HIS A O 1
ATOM 711 N N . HIS A 1 93 ? 2.262 6.086 -6.984 1.00 92.88 93 HIS A N 1
ATOM 712 C CA . HIS A 1 93 ? 1.186 6.076 -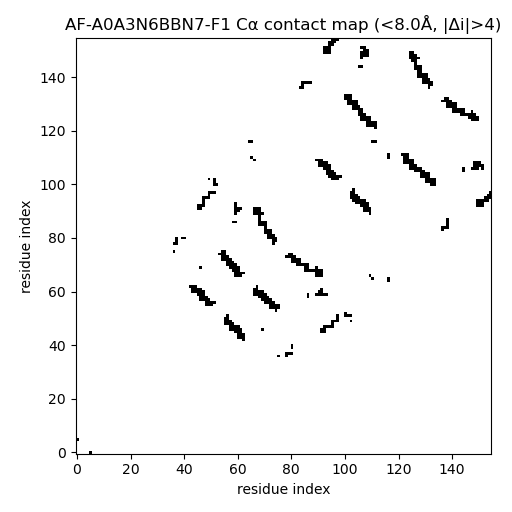7.991 1.00 92.88 93 HIS A CA 1
ATOM 713 C C . HIS A 1 93 ? 0.868 4.689 -8.590 1.00 92.88 93 HIS A C 1
ATOM 715 O O . HIS A 1 93 ? 0.524 4.566 -9.769 1.00 92.88 93 HIS A O 1
ATOM 721 N N . SER A 1 94 ? 1.014 3.629 -7.790 1.00 94.50 94 SER A N 1
ATOM 722 C CA . SER A 1 94 ? 0.719 2.250 -8.201 1.00 94.50 94 SER A CA 1
ATOM 723 C C . SER A 1 94 ? -0.772 1.943 -8.053 1.00 94.50 94 SER A C 1
ATOM 725 O O . SER A 1 94 ? -1.418 2.423 -7.125 1.00 94.50 94 SER A O 1
ATOM 727 N N . ALA A 1 95 ? -1.313 1.114 -8.944 1.00 95.56 95 ALA A N 1
ATOM 728 C CA . ALA A 1 95 ? -2.677 0.611 -8.812 1.00 95.56 95 ALA A CA 1
ATOM 729 C C . ALA A 1 95 ? -2.718 -0.543 -7.802 1.00 95.56 95 ALA A C 1
ATOM 731 O O . ALA A 1 95 ? -1.841 -1.411 -7.828 1.00 95.56 95 ALA A O 1
ATOM 732 N N . LEU A 1 96 ? -3.749 -0.566 -6.953 1.00 96.50 96 LEU A N 1
ATOM 733 C CA . LEU A 1 96 ? -3.971 -1.606 -5.949 1.00 96.50 96 LEU A CA 1
ATOM 734 C C . LEU A 1 96 ? -5.309 -2.304 -6.173 1.00 96.50 96 LEU A C 1
ATOM 736 O O . LEU A 1 96 ? -6.313 -1.637 -6.406 1.00 96.50 96 LEU A O 1
ATOM 740 N N . ALA A 1 97 ? -5.327 -3.627 -6.044 1.00 97.00 97 ALA A N 1
ATOM 741 C CA . ALA A 1 97 ? -6.557 -4.417 -6.010 1.00 97.00 97 ALA A CA 1
ATOM 742 C C . ALA A 1 97 ? -6.428 -5.556 -4.996 1.00 97.00 97 ALA A C 1
ATOM 744 O O . ALA A 1 97 ? -5.366 -6.167 -4.883 1.00 97.00 97 ALA A O 1
ATOM 745 N N . ALA A 1 98 ? -7.499 -5.859 -4.268 1.00 97.44 98 ALA A N 1
ATOM 746 C CA . ALA A 1 98 ? -7.554 -7.023 -3.390 1.00 97.44 98 ALA A CA 1
ATOM 747 C C . ALA A 1 98 ? -8.402 -8.112 -4.049 1.00 97.44 98 ALA A C 1
ATOM 749 O O . ALA A 1 98 ? -9.560 -7.882 -4.386 1.00 97.44 98 ALA A O 1
ATOM 750 N N . ALA A 1 99 ? -7.840 -9.307 -4.215 1.00 96.81 99 ALA A N 1
ATOM 751 C CA . ALA A 1 99 ? -8.554 -10.443 -4.787 1.00 96.81 99 ALA A CA 1
ATOM 752 C C . ALA A 1 99 ? -8.038 -11.755 -4.194 1.00 96.81 99 ALA A C 1
ATOM 754 O O . ALA A 1 99 ? -6.842 -11.912 -3.957 1.00 96.81 99 ALA A O 1
ATOM 755 N N . ASN A 1 100 ? -8.945 -12.704 -3.944 1.00 95.56 100 ASN A N 1
ATOM 756 C CA . ASN A 1 100 ? -8.621 -14.048 -3.442 1.00 95.56 100 ASN A CA 1
ATOM 757 C C . ASN A 1 100 ? -7.733 -14.054 -2.179 1.00 95.56 100 ASN A C 1
ATOM 759 O O . ASN A 1 100 ? -6.844 -14.890 -2.028 1.00 95.56 100 ASN A O 1
ATOM 763 N N . GLY A 1 101 ? -7.949 -13.092 -1.275 1.00 96.12 101 GLY A N 1
ATOM 764 C CA . GLY A 1 101 ? -7.170 -12.949 -0.040 1.00 96.12 101 GLY A CA 1
ATOM 765 C C . GLY A 1 101 ? -5.745 -12.415 -0.233 1.00 96.12 101 GLY A C 1
ATOM 766 O O . GLY A 1 101 ? -4.986 -12.383 0.734 1.00 96.12 101 GLY A O 1
ATOM 767 N N . LYS A 1 102 ? -5.380 -11.989 -1.447 1.00 97.81 102 LYS A N 1
ATOM 768 C CA . LYS A 1 102 ? -4.106 -11.344 -1.790 1.00 97.81 102 LYS A CA 1
ATOM 769 C C . LYS A 1 102 ? -4.326 -9.886 -2.177 1.00 97.81 102 LYS A C 1
ATOM 771 O O . LYS A 1 102 ? -5.458 -9.453 -2.406 1.00 97.81 102 LYS A O 1
ATOM 776 N N . ILE A 1 103 ? -3.235 -9.133 -2.246 1.00 98.19 103 ILE A N 1
ATOM 777 C CA . ILE A 1 103 ? -3.217 -7.750 -2.722 1.00 98.19 103 ILE A CA 1
ATOM 778 C C . ILE A 1 103 ? -2.277 -7.657 -3.916 1.00 98.19 103 ILE A C 1
ATOM 780 O O . ILE A 1 103 ? -1.141 -8.108 -3.852 1.00 98.19 103 ILE A O 1
ATOM 784 N N . TYR A 1 104 ? -2.739 -7.049 -4.995 1.00 97.31 104 TYR A N 1
ATOM 785 C CA . TYR A 1 104 ? -1.984 -6.857 -6.220 1.00 97.31 104 TYR A CA 1
ATOM 786 C C . TYR A 1 104 ? -1.546 -5.404 -6.320 1.00 97.31 104 TYR A C 1
ATOM 788 O O . TYR A 1 104 ? -2.386 -4.507 -6.278 1.00 97.31 104 TYR A O 1
ATOM 796 N N . VAL A 1 105 ? -0.241 -5.185 -6.465 1.00 96.56 105 VAL A N 1
ATOM 797 C CA . VAL A 1 105 ? 0.366 -3.870 -6.694 1.00 96.56 105 VAL A CA 1
ATOM 798 C C . VAL A 1 105 ? 0.877 -3.821 -8.124 1.00 96.56 105 VAL A C 1
ATOM 800 O O . VAL A 1 105 ? 1.666 -4.676 -8.523 1.00 96.56 105 VAL A O 1
ATOM 803 N N . MET A 1 106 ? 0.419 -2.856 -8.916 1.00 96.56 106 MET A N 1
ATOM 804 C CA . MET A 1 106 ? 0.638 -2.858 -10.362 1.00 96.56 106 MET A CA 1
ATOM 805 C C . MET A 1 106 ? 1.073 -1.489 -10.881 1.00 96.56 106 MET A C 1
ATOM 807 O O . MET A 1 106 ? 0.405 -0.477 -10.657 1.00 96.56 106 MET A O 1
ATOM 811 N N . GLY A 1 107 ? 2.155 -1.482 -11.655 1.00 96.00 107 GLY A N 1
ATOM 812 C CA . GLY A 1 107 ? 2.683 -0.295 -12.313 1.00 96.00 107 GLY A CA 1
ATOM 813 C C . GLY A 1 107 ? 3.243 0.719 -11.319 1.00 96.00 107 GLY A C 1
ATOM 814 O O . GLY A 1 107 ? 3.926 0.364 -10.360 1.00 96.00 107 GLY A O 1
ATOM 815 N N . GLY A 1 108 ? 2.960 1.990 -11.578 1.00 94.19 108 GLY A N 1
ATOM 816 C CA . GLY A 1 108 ? 3.459 3.119 -10.807 1.00 94.19 108 GLY A CA 1
ATOM 817 C C . GLY A 1 108 ? 4.604 3.844 -11.493 1.00 94.19 108 GLY A C 1
ATOM 818 O O . GLY A 1 108 ? 4.931 3.592 -12.656 1.00 94.19 108 GLY A O 1
ATOM 819 N N . PHE A 1 109 ? 5.188 4.772 -10.750 1.00 90.56 109 PHE A N 1
ATOM 820 C CA . PHE A 1 109 ? 6.257 5.644 -11.202 1.00 90.56 109 PHE A CA 1
ATOM 821 C C . PHE A 1 109 ? 7.553 5.386 -10.438 1.00 90.56 109 PHE A C 1
ATOM 823 O O . PHE A 1 109 ? 7.549 5.051 -9.248 1.00 90.56 109 PHE A O 1
ATOM 830 N N . VAL A 1 110 ? 8.663 5.524 -11.160 1.00 89.00 110 VAL A N 1
ATOM 831 C CA . VAL A 1 110 ? 10.034 5.427 -10.650 1.00 89.00 110 VAL A CA 1
ATOM 832 C C . VAL A 1 110 ? 10.856 6.606 -11.166 1.00 89.00 110 VAL A C 1
ATOM 834 O O . VAL A 1 110 ? 10.508 7.175 -12.210 1.00 89.00 110 VAL A O 1
ATOM 837 N N . PRO A 1 111 ? 11.944 6.986 -10.470 1.00 82.12 111 PRO A N 1
ATOM 838 C CA . PRO A 1 111 ? 12.819 8.044 -10.954 1.00 82.12 111 PRO A CA 1
ATOM 839 C C . PRO A 1 111 ? 13.376 7.709 -12.345 1.00 82.12 111 PRO A C 1
ATOM 841 O O . PRO A 1 111 ? 13.605 6.528 -12.634 1.00 82.12 111 PRO A O 1
ATOM 844 N N . PRO A 1 112 ? 13.623 8.724 -13.192 1.00 78.69 112 PRO A N 1
ATOM 845 C CA . PRO A 1 112 ? 14.242 8.507 -14.491 1.00 78.69 112 PRO A CA 1
ATOM 846 C C . PRO A 1 112 ? 15.633 7.888 -14.347 1.00 78.69 112 PRO A C 1
ATOM 848 O O . PRO A 1 112 ? 16.364 8.215 -13.408 1.00 78.69 112 PRO A O 1
ATOM 851 N N . LYS A 1 113 ? 16.019 7.013 -15.279 1.00 72.44 113 LYS A N 1
ATOM 852 C CA . LYS A 1 113 ? 17.284 6.257 -15.193 1.00 72.44 113 LYS A CA 1
ATOM 853 C C . LYS A 1 113 ? 18.542 7.133 -15.222 1.00 72.44 113 LYS A C 1
ATOM 855 O O . LYS A 1 113 ? 19.528 6.766 -14.591 1.00 72.44 113 LYS A O 1
ATOM 860 N N . ASP A 1 114 ? 18.484 8.283 -15.896 1.00 69.12 114 ASP A N 1
ATOM 861 C CA . ASP A 1 114 ? 19.664 9.092 -16.239 1.00 69.12 114 ASP A CA 1
ATOM 862 C C . ASP A 1 114 ? 19.679 10.497 -15.606 1.00 69.12 114 ASP A C 1
ATOM 864 O O . ASP A 1 114 ? 20.475 11.351 -15.997 1.00 69.12 114 ASP A O 1
ATOM 868 N N . THR A 1 115 ? 18.821 10.777 -14.618 1.00 60.28 115 THR A N 1
ATOM 869 C CA . THR A 1 115 ? 18.796 12.092 -13.948 1.00 60.28 115 THR A CA 1
ATOM 870 C C . THR A 1 115 ? 18.636 11.969 -12.439 1.00 60.28 115 THR A C 1
ATOM 872 O O . THR A 1 115 ? 17.742 11.272 -11.961 1.00 60.28 115 THR A O 1
ATOM 875 N N . ALA A 1 116 ? 19.443 12.720 -11.681 1.00 60.28 116 ALA A N 1
ATOM 876 C CA . ALA A 1 116 ? 19.134 13.019 -10.287 1.00 60.28 116 ALA A CA 1
ATOM 877 C C . ALA A 1 116 ? 17.794 13.770 -10.249 1.00 60.28 116 ALA A C 1
ATOM 879 O O . ALA A 1 116 ? 17.654 14.763 -10.960 1.00 60.28 116 ALA A O 1
ATOM 880 N N . ILE A 1 117 ? 16.833 13.221 -9.494 1.00 59.00 117 ILE A N 1
ATOM 881 C CA . ILE A 1 117 ? 15.419 13.623 -9.349 1.00 59.00 117 ILE A CA 1
ATOM 882 C C . ILE A 1 117 ? 15.137 14.992 -9.982 1.00 59.00 117 ILE A C 1
ATOM 884 O O . ILE A 1 117 ? 15.461 16.025 -9.389 1.00 59.00 117 ILE A O 1
ATOM 888 N N . PRO A 1 118 ? 14.568 15.032 -11.194 1.00 52.47 118 PRO A N 1
ATOM 889 C CA . PRO A 1 118 ? 14.320 16.301 -11.836 1.00 52.47 118 PRO A CA 1
ATOM 890 C C . PRO A 1 118 ? 13.150 16.956 -11.111 1.00 52.47 118 PRO A C 1
ATOM 892 O O . PRO A 1 118 ? 12.024 16.455 -11.135 1.00 52.47 118 PRO A O 1
ATOM 895 N N . VAL A 1 119 ? 13.409 18.093 -10.471 1.00 54.44 119 VAL A N 1
ATOM 896 C CA . VAL A 1 119 ? 12.354 19.043 -10.116 1.00 54.44 119 VAL A CA 1
ATOM 897 C C . VAL A 1 119 ? 11.633 19.380 -11.427 1.00 54.44 119 VAL A C 1
ATOM 899 O O . VAL A 1 119 ? 12.169 20.095 -12.268 1.00 54.44 119 VAL A O 1
ATOM 902 N N . GLY A 1 120 ? 10.464 18.770 -11.646 1.00 54.53 120 GLY A N 1
ATOM 903 C CA . GLY A 1 120 ? 9.675 18.914 -12.873 1.00 54.53 120 GLY A CA 1
ATOM 904 C C . GLY A 1 120 ? 9.985 17.946 -14.027 1.00 54.53 120 GLY A C 1
ATOM 905 O O . GLY A 1 120 ? 9.519 18.204 -15.135 1.00 54.53 120 GLY A O 1
ATOM 906 N N . GLY A 1 121 ? 10.737 16.855 -13.834 1.00 60.03 121 GLY A N 1
ATOM 907 C CA . GLY A 1 121 ? 10.933 15.871 -14.914 1.00 60.03 121 GLY A CA 1
ATOM 908 C C . GLY A 1 121 ? 9.899 14.747 -14.926 1.00 60.03 121 GLY A C 1
ATOM 909 O O . GLY A 1 121 ? 9.264 14.435 -13.921 1.00 60.03 121 GLY A O 1
ATOM 910 N N . ALA A 1 122 ? 9.716 14.157 -16.107 1.00 70.88 122 ALA A N 1
ATOM 911 C CA . ALA A 1 122 ? 8.721 13.124 -16.357 1.00 70.88 122 ALA A CA 1
ATOM 912 C C . ALA A 1 122 ? 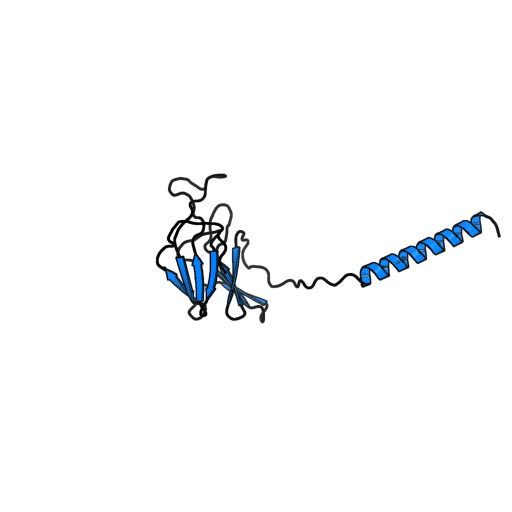9.107 11.811 -15.658 1.00 70.88 122 ALA A C 1
ATOM 914 O O . ALA A 1 122 ? 10.052 11.139 -16.066 1.00 70.88 122 ALA A O 1
ATOM 915 N N . TRP A 1 123 ? 8.366 11.450 -14.611 1.00 82.69 123 TRP A N 1
ATOM 916 C CA . TRP A 1 123 ? 8.455 10.145 -13.961 1.00 82.69 123 TRP A CA 1
ATOM 917 C C . TRP A 1 123 ? 8.324 8.999 -14.967 1.00 82.69 123 TRP A C 1
ATOM 919 O O . TRP A 1 123 ? 7.473 9.041 -15.858 1.00 82.69 123 TRP A O 1
ATOM 929 N N . GLU A 1 124 ? 9.137 7.951 -14.813 1.00 89.38 124 GLU A N 1
ATOM 930 C CA . GLU A 1 124 ? 9.078 6.794 -15.704 1.00 89.38 124 GLU A CA 1
ATOM 931 C C . GLU A 1 124 ? 7.973 5.837 -15.239 1.00 89.38 124 GLU A C 1
ATOM 933 O O . GLU A 1 124 ? 8.076 5.280 -14.141 1.00 89.38 124 GLU A O 1
ATOM 938 N N . PRO A 1 125 ? 6.911 5.601 -16.036 1.00 93.12 125 PRO A N 1
ATOM 939 C CA . PRO A 1 125 ? 5.952 4.563 -15.707 1.00 93.12 125 PRO A CA 1
ATOM 940 C C . PRO A 1 125 ? 6.608 3.191 -15.859 1.00 93.12 125 PRO A C 1
ATOM 942 O O . PRO A 1 125 ? 7.419 2.961 -16.765 1.00 93.12 125 PRO A O 1
ATOM 945 N N . ILE A 1 126 ? 6.215 2.250 -15.010 1.00 94.62 126 ILE A N 1
ATOM 946 C CA . ILE A 1 126 ? 6.672 0.860 -15.083 1.00 94.62 126 ILE A CA 1
ATOM 947 C C . ILE A 1 126 ? 5.512 -0.087 -15.381 1.00 94.62 126 ILE A C 1
ATOM 949 O O . ILE A 1 126 ? 4.337 0.271 -15.300 1.00 94.62 126 ILE A O 1
ATOM 953 N N . ASP A 1 127 ? 5.856 -1.307 -15.758 1.00 96.75 127 ASP A N 1
ATOM 954 C CA . ASP A 1 127 ? 4.946 -2.420 -16.022 1.00 96.75 127 ASP A CA 1
ATOM 955 C C . ASP A 1 127 ? 5.087 -3.540 -14.981 1.00 96.75 127 ASP A C 1
ATOM 957 O O . ASP A 1 127 ? 4.439 -4.573 -15.101 1.00 96.75 127 ASP A O 1
ATOM 961 N N . ASN A 1 128 ? 5.910 -3.355 -13.946 1.00 96.38 128 ASN A N 1
ATOM 962 C CA . ASN A 1 128 ? 6.047 -4.336 -12.879 1.00 96.38 128 ASN A CA 1
ATOM 963 C C . ASN A 1 128 ? 4.704 -4.587 -12.177 1.00 96.38 128 ASN A C 1
ATOM 965 O O . ASN A 1 128 ? 3.897 -3.674 -11.994 1.00 96.38 128 ASN A O 1
ATOM 969 N N . ALA A 1 129 ? 4.502 -5.827 -11.746 1.00 96.50 129 ALA A N 1
ATOM 970 C CA . ALA A 1 129 ? 3.379 -6.219 -10.918 1.00 96.50 129 ALA A CA 1
ATOM 971 C C . ALA A 1 129 ? 3.860 -7.141 -9.798 1.00 96.50 129 ALA A C 1
ATOM 973 O O . ALA A 1 129 ? 4.789 -7.936 -9.981 1.00 96.50 129 ALA A O 1
ATOM 974 N N . TRP A 1 130 ? 3.209 -7.038 -8.648 1.00 96.69 130 TRP A N 1
ATOM 975 C CA . TRP A 1 130 ? 3.507 -7.828 -7.466 1.00 96.69 130 TRP A CA 1
ATOM 976 C C . TRP A 1 130 ? 2.229 -8.334 -6.813 1.00 96.69 130 TRP A C 1
ATOM 978 O O . TRP A 1 130 ? 1.219 -7.636 -6.778 1.00 96.69 130 TRP A O 1
ATOM 988 N N . GLU A 1 131 ? 2.303 -9.539 -6.266 1.00 97.50 131 GLU A N 1
ATOM 989 C CA . GLU A 1 131 ? 1.326 -10.094 -5.340 1.00 97.50 131 GLU A CA 1
ATOM 990 C C . GLU A 1 131 ? 1.893 -9.979 -3.928 1.00 97.50 131 GLU A C 1
ATOM 992 O O . GLU A 1 131 ? 3.001 -10.436 -3.648 1.00 97.50 131 GLU A O 1
ATOM 997 N N . TYR A 1 132 ? 1.136 -9.366 -3.036 1.00 98.06 132 TYR A N 1
ATOM 998 C CA . TYR A 1 132 ? 1.394 -9.335 -1.614 1.00 98.06 132 TYR A CA 1
ATOM 999 C C . TYR A 1 132 ? 0.430 -10.293 -0.913 1.00 98.06 132 TYR A C 1
ATOM 1001 O O . TYR A 1 132 ? -0.782 -10.264 -1.145 1.00 98.06 132 TYR A O 1
ATOM 1009 N N . ASP A 1 133 ? 0.984 -11.147 -0.060 1.00 97.62 133 ASP A N 1
ATOM 1010 C CA . ASP A 1 133 ? 0.267 -12.108 0.762 1.00 97.62 133 ASP A CA 1
ATOM 1011 C C . ASP A 1 133 ? 0.177 -11.606 2.208 1.00 97.62 133 ASP A C 1
ATOM 1013 O O . ASP A 1 133 ? 1.152 -11.736 2.957 1.00 97.62 133 ASP A O 1
ATOM 1017 N N . PRO A 1 134 ? -0.985 -11.085 2.642 1.00 97.62 134 PRO A N 1
ATOM 1018 C CA . PRO A 1 134 ? -1.153 -10.599 4.004 1.00 97.62 134 PRO A CA 1
ATOM 1019 C C . PRO A 1 134 ? -0.941 -11.667 5.079 1.00 97.62 134 PRO A C 1
ATOM 1021 O O . PRO A 1 134 ? -0.478 -11.337 6.168 1.00 97.62 134 PRO A O 1
ATOM 1024 N N . ALA A 1 135 ? -1.252 -12.935 4.785 1.00 96.81 135 ALA A N 1
ATOM 1025 C CA . ALA A 1 135 ? -1.154 -14.020 5.761 1.00 96.81 135 ALA A CA 1
ATOM 1026 C C . ALA A 1 135 ? 0.302 -14.372 6.096 1.00 96.81 135 ALA A C 1
ATOM 1028 O O . ALA A 1 135 ? 0.600 -14.748 7.225 1.00 96.81 135 ALA A O 1
ATOM 1029 N N . ASN A 1 136 ? 1.196 -14.228 5.117 1.00 97.31 136 ASN A N 1
ATOM 1030 C CA . ASN A 1 136 ? 2.611 -14.572 5.248 1.00 97.31 136 ASN A CA 1
ATOM 1031 C C . ASN A 1 136 ? 3.532 -13.345 5.292 1.00 97.31 136 ASN A C 1
ATOM 1033 O O . ASN A 1 136 ? 4.744 -13.515 5.359 1.00 97.31 136 ASN A O 1
ATOM 1037 N N . ASP A 1 137 ? 2.974 -12.130 5.222 1.00 97.75 137 ASP A N 1
ATOM 1038 C CA . ASP A 1 137 ? 3.729 -10.873 5.135 1.00 97.75 137 ASP A CA 1
ATOM 1039 C C . ASP A 1 137 ? 4.836 -10.939 4.075 1.00 97.75 137 ASP A C 1
ATOM 1041 O O . ASP A 1 137 ? 6.013 -10.697 4.341 1.00 97.75 137 ASP A O 1
ATOM 1045 N N . SER A 1 138 ? 4.468 -11.361 2.865 1.00 96.94 138 SER A N 1
ATOM 1046 C CA . SER A 1 138 ? 5.433 -11.635 1.801 1.00 96.94 138 SER A CA 1
ATOM 1047 C C . SER A 1 138 ? 4.980 -11.046 0.479 1.00 96.94 138 SER A C 1
ATOM 1049 O O . SER A 1 138 ? 3.788 -10.933 0.202 1.00 96.94 138 SER A O 1
ATOM 1051 N N . CYS A 1 139 ? 5.952 -10.658 -0.341 1.00 95.50 139 CYS A N 1
ATOM 1052 C CA . CYS A 1 139 ? 5.713 -10.091 -1.655 1.00 95.50 139 CYS A CA 1
ATOM 1053 C C . CYS A 1 139 ? 6.395 -10.943 -2.726 1.00 95.50 139 CYS A C 1
ATOM 1055 O O . CYS A 1 139 ? 7.542 -11.366 -2.568 1.00 95.50 139 CYS A O 1
ATOM 1057 N N . LYS A 1 140 ? 5.688 -11.179 -3.827 1.00 95.31 140 LYS A N 1
ATOM 1058 C CA . LYS A 1 140 ? 6.129 -11.986 -4.960 1.00 95.31 140 LYS A CA 1
ATOM 1059 C C . LYS A 1 140 ? 5.959 -11.197 -6.254 1.00 95.31 140 LYS A C 1
ATOM 1061 O O . LYS A 1 140 ? 4.884 -10.676 -6.530 1.00 95.31 140 LYS A O 1
ATOM 1066 N N . SER A 1 141 ? 7.000 -11.160 -7.083 1.00 96.19 141 SER A N 1
ATOM 1067 C CA . SER A 1 141 ? 6.910 -10.595 -8.435 1.00 96.19 141 SER A CA 1
ATOM 1068 C C . SER A 1 141 ? 6.013 -11.443 -9.336 1.00 96.19 141 SER A C 1
ATOM 1070 O O . SER A 1 141 ? 6.088 -12.675 -9.337 1.00 96.19 141 SER A O 1
ATOM 1072 N N . LEU A 1 142 ? 5.199 -10.768 -10.135 1.00 97.06 142 LEU A N 1
ATOM 1073 C CA . LEU A 1 142 ? 4.343 -11.354 -11.157 1.00 97.06 142 LEU A CA 1
ATOM 1074 C C . LEU A 1 142 ? 4.890 -11.040 -12.559 1.00 97.06 142 LEU A C 1
ATOM 1076 O O . LEU A 1 142 ? 5.770 -10.183 -12.699 1.00 97.06 142 LEU A O 1
ATOM 1080 N N . PRO A 1 143 ? 4.379 -11.710 -13.610 1.00 97.94 143 PRO A N 1
ATOM 1081 C CA . PRO A 1 143 ? 4.600 -11.266 -14.981 1.00 97.94 143 PRO A CA 1
ATOM 1082 C C . PRO A 1 143 ? 4.234 -9.781 -15.158 1.00 97.94 143 PRO A C 1
ATOM 1084 O O . PRO A 1 143 ? 3.296 -9.307 -14.509 1.00 97.94 143 PRO A O 1
ATOM 1087 N N . PRO A 1 144 ? 4.954 -9.040 -16.018 1.00 97.19 144 PRO A N 1
ATOM 1088 C CA . PRO A 1 144 ? 4.697 -7.622 -16.214 1.00 97.19 144 PRO A CA 1
ATOM 1089 C C . PRO A 1 144 ? 3.334 -7.381 -16.870 1.00 97.19 144 PRO A C 1
ATOM 1091 O O . PRO A 1 144 ? 2.805 -8.217 -17.608 1.00 97.19 144 PRO A O 1
ATOM 1094 N N . LEU A 1 145 ? 2.786 -6.195 -16.629 1.00 96.94 145 LEU A N 1
ATOM 1095 C CA . LEU A 1 145 ? 1.622 -5.680 -17.331 1.00 96.94 145 LEU A CA 1
ATOM 1096 C C . LEU A 1 145 ? 1.912 -5.568 -18.842 1.00 96.94 145 LEU A C 1
ATOM 1098 O O . LEU A 1 145 ? 3.044 -5.282 -19.226 1.00 96.94 145 LEU A O 1
ATOM 1102 N N . PRO A 1 146 ? 0.890 -5.656 -19.716 1.00 96.56 146 PRO A N 1
ATOM 1103 C CA . PRO A 1 146 ? 1.071 -5.499 -21.167 1.00 96.56 146 PRO A CA 1
ATOM 1104 C C . PRO A 1 146 ? 1.624 -4.136 -21.609 1.00 96.56 146 PRO A C 1
ATOM 1106 O O . PRO A 1 146 ? 2.032 -3.967 -22.753 1.00 96.56 146 PRO A O 1
ATOM 1109 N N . GLY A 1 147 ? 1.594 -3.140 -20.724 1.00 94.81 147 GLY A N 1
ATOM 1110 C CA . GLY A 1 147 ? 2.145 -1.822 -20.980 1.00 94.81 147 GLY A CA 1
ATOM 1111 C C . GLY A 1 147 ? 2.363 -1.055 -19.685 1.00 94.81 147 GLY A C 1
ATOM 1112 O O . GLY A 1 147 ? 1.590 -1.198 -18.728 1.00 94.81 147 GLY A O 1
ATOM 1113 N N . LYS A 1 148 ? 3.409 -0.225 -19.699 1.00 95.56 148 LYS A N 1
ATOM 1114 C CA . LYS A 1 148 ? 3.796 0.656 -18.597 1.00 95.56 148 LYS A CA 1
ATOM 1115 C C . LYS A 1 148 ? 2.671 1.628 -18.261 1.00 95.56 148 LYS A C 1
ATOM 1117 O O . LYS A 1 148 ? 2.086 2.229 -19.162 1.00 95.56 148 LYS A O 1
ATOM 1122 N N . ARG A 1 149 ? 2.379 1.798 -16.974 1.00 93.94 149 ARG A N 1
ATOM 1123 C CA . ARG A 1 149 ? 1.339 2.716 -16.493 1.00 93.94 149 ARG A CA 1
ATOM 1124 C C . ARG A 1 149 ? 1.642 3.194 -15.079 1.00 93.94 149 ARG A C 1
ATOM 1126 O O . ARG A 1 149 ? 2.067 2.404 -14.245 1.00 93.94 149 ARG A O 1
ATOM 1133 N N . GLY A 1 150 ? 1.368 4.464 -14.816 1.00 90.12 150 GLY A N 1
ATOM 1134 C CA . GLY A 1 150 ? 1.338 5.055 -13.479 1.00 90.12 150 GLY A CA 1
ATOM 1135 C C . GLY A 1 150 ? 0.025 5.810 -13.281 1.00 90.12 150 GLY A C 1
ATOM 1136 O O . GLY A 1 150 ? -0.674 6.085 -14.257 1.00 90.12 150 GLY A O 1
ATOM 1137 N N . ALA A 1 151 ? -0.329 6.094 -12.028 1.00 88.94 151 ALA A N 1
ATOM 1138 C CA . ALA A 1 151 ? -1.588 6.740 -11.635 1.00 88.94 151 ALA A CA 1
ATOM 1139 C C . ALA A 1 151 ? -2.849 5.995 -12.122 1.00 88.94 151 ALA A C 1
ATOM 1141 O O . ALA A 1 151 ? -3.893 6.598 -12.364 1.00 88.94 151 ALA A O 1
ATOM 1142 N N . ALA A 1 152 ? -2.745 4.677 -12.301 1.00 83.81 152 ALA A N 1
ATOM 1143 C CA . ALA A 1 152 ? -3.856 3.846 -12.738 1.00 83.81 152 ALA A CA 1
ATOM 1144 C C . ALA A 1 152 ? -4.777 3.487 -11.560 1.00 83.81 152 ALA A C 1
ATOM 1146 O O . ALA A 1 152 ? -4.342 3.422 -10.412 1.00 83.81 152 ALA A O 1
ATOM 1147 N N . ILE A 1 153 ? -6.043 3.202 -11.865 1.00 83.62 153 ILE A N 1
ATOM 1148 C CA . ILE A 1 153 ? -7.030 2.686 -10.910 1.00 83.62 153 ILE A CA 1
ATOM 1149 C C . ILE A 1 153 ? -7.291 1.217 -11.248 1.00 83.62 153 ILE A C 1
ATOM 1151 O O . ILE A 1 153 ? -7.377 0.855 -12.423 1.00 83.62 153 ILE A O 1
ATOM 1155 N N . ALA A 1 154 ? -7.415 0.383 -10.221 1.00 80.31 154 ALA A N 1
ATOM 1156 C CA . ALA A 1 154 ? -7.878 -0.996 -10.323 1.00 80.31 154 ALA A CA 1
ATOM 1157 C C . ALA A 1 154 ? -9.079 -1.195 -9.381 1.00 80.31 154 ALA A C 1
ATOM 1159 O O . ALA A 1 154 ? -9.274 -0.396 -8.462 1.00 80.31 154 ALA A O 1
ATOM 1160 N N . ALA A 1 155 ? -9.897 -2.212 -9.655 1.00 67.31 155 ALA A N 1
ATOM 1161 C CA . ALA A 1 155 ? -11.083 -2.575 -8.881 1.00 67.31 155 ALA A CA 1
ATOM 1162 C C . ALA A 1 155 ? -10.993 -4.039 -8.448 1.00 67.31 155 ALA A C 1
ATOM 1164 O O . ALA A 1 155 ? -10.496 -4.848 -9.268 1.00 67.31 155 ALA A O 1
#

Sequence (155 aa):
MSKVSKRRTAMLAVMTASLVFVTTALAQMPTSPWKKGAPFPEPDEELYGVASNGKLYVFGGWDGGKARGAAYEYDPVTDKWTKKTPMPRPTHHSALAAANGKIYVMGGFVPPKDTAIPVGGAWEPIDNAWEYDPANDSCKSLPPLPGKRGAAIAA

Solvent-accessible surface area (backbone atoms only — not comparable to full-atom values): 8898 Å² total; per-residue (Å²): 135,55,79,66,58,57,51,55,54,52,51,52,52,51,51,50,52,51,53,54,53,54,54,52,56,61,71,68,53,79,74,75,89,77,73,90,71,62,75,77,95,62,92,66,38,64,65,41,76,44,69,50,96,88,26,42,36,34,39,16,18,38,52,98,84,38,55,61,10,43,27,36,39,35,38,76,90,78,50,43,79,43,86,50,63,53,51,96,63,48,24,22,43,44,17,50,33,64,56,95,82,30,36,38,43,35,35,4,32,36,77,46,94,90,51,81,70,54,91,88,54,78,63,36,51,32,25,53,25,32,42,34,34,73,92,73,58,42,75,43,82,49,77,61,49,100,57,62,38,46,72,50,84,56,121

Mean predicted aligned error: 10.59 Å

Nearest PDB structures (foldseek):
  7ona-assembly1_A  TM=9.069E-01  e=7.377E-09  synthetic construct
  7pvp-assembly1_A  TM=9.136E-01  e=1.729E-08  synthetic construct
  8pjy-assembly1_A  TM=9.062E-01  e=5.289E-08  synthetic construct
  5yq4-assembl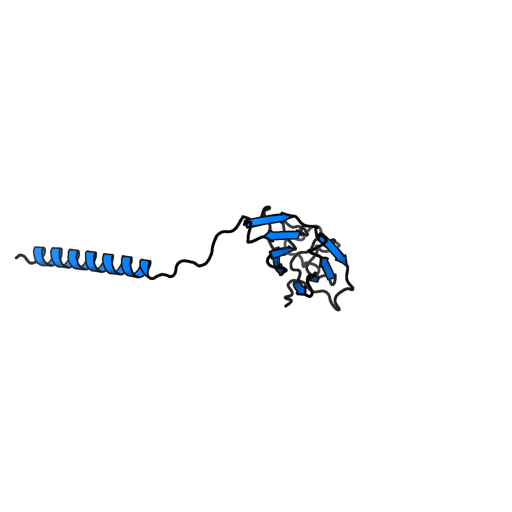y1_A  TM=9.392E-01  e=2.348E-07  Homo sapiens
  4iqk-assembly1_A  TM=8.620E-01  e=1.597E-06  Homo sapiens

Radius of gyration: 26.38 Å; Cα contacts (8 Å, |Δi|>4): 289; chains: 1; bounding box: 65×71×48 Å

Foldseek 3Di:
DDPVVVVVVVVVVVVVVVVVVVVVVVVPDDDDPDDDFDDDPDDWDQWDWDDAPQWIWIFWTDDDLDQDQWIWIAHPVVSDIDGFDGDPDRFGQWEWDDDPQKIKTAWGFDADPPDDRDPPDDTWIFFWMWIAHPVVSDIDTDPGHPDGDGNDYDD